Protein AF-A0A0U0QJJ8-F1 (afdb_monomer_lite)

Secondary structure (DSSP, 8-state):
-TTHHHHHHHHHHHTT-------TT--TTTEEEEEE-TTSSEEEPB-SSTT-SEEE-TTT--EEEHHHHHHHHHHT--TTS-------S-----------------------------PPPPP-----------------

Radius of gyration: 28.42 Å; chains: 1; bounding box: 70×68×65 Å

pLDDT: mean 72.76, std 24.65, range [33.19, 98.31]

Organism: Mycobacterium tuberculosis (NCBI:txid1773)

Sequence (140 aa):
MGLVAPQLAYKTAKCSGVLTVADRWFASSQIHHGCTSPDGTPCRLQGKGRIDKHLLCPVTGEVVDRDRNAALNLRDWPDNASRGPVGTTAPSAPGPTTTVGTGHGADTGSSGAGGASVRPRPRRAGRGEAKTQTPQGDAA

Foldseek 3Di:
DPVPVVVCVVVCVVVVHDDDAAAPPPPQLQFAPPDDDPVRHTFGWADPDPPDQWTAGPVPRDIDGSVVSSVNCVVVRDPPDDNPPPPPPDPPDPDPDDDDDDDDDDDDDDDDDDDDPDDDDDDDDDDDDDDDDDDDDDDD

Structure (mmCIF, N/CA/C/O backbone):
data_AF-A0A0U0QJJ8-F1
#
_entry.id   AF-A0A0U0QJJ8-F1
#
loop_
_atom_site.group_PDB
_atom_site.id
_atom_site.type_symbol
_atom_site.label_atom_id
_atom_site.label_alt_id
_atom_site.label_comp_id
_atom_site.label_asym_id
_atom_site.label_entity_id
_atom_site.label_seq_id
_atom_site.pdbx_PDB_ins_code
_atom_site.Cartn_x
_atom_site.Cartn_y
_atom_site.Cartn_z
_atom_site.occupancy
_atom_site.B_iso_or_equiv
_atom_site.auth_seq_id
_atom_site.auth_comp_id
_atom_site.auth_asym_id
_atom_site.auth_atom_id
_atom_site.pdbx_PDB_model_num
ATOM 1 N N . MET A 1 1 ? 13.998 8.408 -5.790 1.00 60.19 1 MET A N 1
ATOM 2 C CA . MET A 1 1 ? 13.103 7.279 -6.143 1.00 60.19 1 MET A CA 1
ATOM 3 C C . MET A 1 1 ? 13.208 6.804 -7.604 1.00 60.19 1 MET A C 1
ATOM 5 O O . MET A 1 1 ? 12.446 5.930 -7.987 1.00 60.19 1 MET A O 1
ATOM 9 N N . GLY A 1 2 ? 14.146 7.290 -8.432 1.00 71.94 2 GLY A N 1
ATOM 10 C CA . GLY A 1 2 ? 14.124 6.997 -9.880 1.00 71.94 2 GLY A CA 1
ATOM 11 C C . GLY A 1 2 ? 14.609 5.609 -10.322 1.00 71.94 2 GLY A C 1
ATOM 12 O O . GLY A 1 2 ? 14.353 5.225 -11.455 1.00 71.94 2 GLY A O 1
ATOM 13 N N . LEU A 1 3 ? 15.302 4.852 -9.465 1.00 87.25 3 LEU A N 1
ATOM 14 C CA . LEU A 1 3 ? 15.989 3.620 -9.886 1.00 87.25 3 LEU A CA 1
ATOM 15 C C . LEU A 1 3 ? 15.227 2.327 -9.566 1.00 87.25 3 LEU A C 1
ATOM 17 O O . LEU A 1 3 ? 15.490 1.301 -10.184 1.00 87.25 3 LEU A O 1
ATOM 21 N N . VAL A 1 4 ? 14.264 2.361 -8.639 1.00 90.62 4 VAL A N 1
ATOM 22 C CA . VAL A 1 4 ? 13.551 1.149 -8.197 1.00 90.62 4 VAL A CA 1
ATOM 23 C C . VAL A 1 4 ? 12.657 0.600 -9.308 1.00 90.62 4 VAL A C 1
ATOM 25 O O . VAL A 1 4 ? 12.730 -0.586 -9.612 1.00 90.62 4 VAL A O 1
ATOM 28 N N . ALA A 1 5 ? 11.864 1.451 -9.964 1.00 89.44 5 ALA A N 1
ATOM 29 C CA . ALA A 1 5 ? 10.949 1.009 -11.016 1.00 89.44 5 ALA A CA 1
ATOM 30 C C . ALA A 1 5 ? 11.673 0.441 -12.258 1.00 89.44 5 ALA A C 1
ATOM 32 O O . ALA A 1 5 ? 11.332 -0.673 -12.657 1.00 89.44 5 ALA A O 1
ATOM 33 N N . PRO A 1 6 ? 12.714 1.092 -12.826 1.00 92.56 6 PRO A N 1
ATOM 34 C CA . PRO A 1 6 ? 13.491 0.499 -13.919 1.00 92.56 6 PRO A CA 1
ATOM 35 C C . PRO A 1 6 ? 14.160 -0.822 -13.525 1.00 92.56 6 PRO A C 1
ATOM 37 O O . PRO A 1 6 ? 14.180 -1.774 -14.305 1.00 92.56 6 PRO A O 1
ATOM 40 N N . GLN A 1 7 ? 14.675 -0.909 -12.294 1.00 95.31 7 GLN A N 1
ATOM 41 C CA . GLN A 1 7 ? 15.325 -2.121 -11.810 1.00 95.31 7 GLN A CA 1
ATOM 42 C C . GLN A 1 7 ? 14.338 -3.279 -11.630 1.00 95.31 7 GLN A C 1
ATOM 44 O O . GLN A 1 7 ? 14.688 -4.420 -11.947 1.00 95.31 7 GLN A O 1
ATOM 49 N N . LEU A 1 8 ? 13.130 -2.996 -11.132 1.00 93.81 8 LEU A N 1
ATOM 50 C CA . LEU A 1 8 ? 12.046 -3.969 -11.038 1.00 93.81 8 LEU A CA 1
ATOM 51 C C . LEU A 1 8 ? 11.596 -4.411 -12.428 1.00 93.81 8 LEU A C 1
ATOM 53 O O . LEU A 1 8 ? 11.537 -5.607 -12.663 1.00 93.81 8 LEU A O 1
ATOM 57 N N . ALA A 1 9 ? 11.385 -3.490 -13.374 1.00 93.25 9 ALA A N 1
ATOM 58 C CA . ALA A 1 9 ? 10.997 -3.839 -14.742 1.00 93.25 9 ALA A CA 1
ATOM 59 C C . ALA A 1 9 ? 12.000 -4.808 -15.390 1.00 93.25 9 ALA A C 1
ATOM 61 O O . ALA A 1 9 ? 11.610 -5.859 -15.897 1.00 93.25 9 ALA A O 1
ATOM 62 N N . TYR A 1 10 ? 13.299 -4.506 -15.288 1.00 94.62 10 TYR A N 1
ATOM 63 C CA . TYR A 1 10 ? 14.356 -5.381 -15.798 1.00 94.62 10 TYR A CA 1
ATOM 64 C C . TYR A 1 10 ? 14.343 -6.769 -15.140 1.00 94.62 10 TYR A C 1
ATOM 66 O O . TYR A 1 10 ? 14.378 -7.790 -15.828 1.00 94.62 10 TYR A O 1
ATOM 74 N N . LYS A 1 11 ? 14.297 -6.826 -13.803 1.00 96.19 11 LYS A N 1
ATOM 75 C CA . LYS A 1 11 ? 14.360 -8.102 -13.074 1.00 96.19 11 LYS A CA 1
ATOM 76 C C . LYS A 1 11 ? 13.099 -8.941 -13.276 1.00 96.19 11 LYS A C 1
ATOM 78 O O . LYS A 1 11 ? 13.209 -10.149 -13.449 1.00 96.19 11 LYS A O 1
ATOM 83 N N . THR A 1 12 ? 11.930 -8.312 -13.296 1.00 95.88 12 THR A N 1
ATOM 84 C CA . THR A 1 12 ? 10.649 -8.988 -13.509 1.00 95.88 12 THR A CA 1
ATOM 85 C C . THR A 1 12 ? 10.570 -9.585 -14.912 1.00 95.88 12 THR A C 1
ATOM 87 O O . THR A 1 12 ? 10.214 -10.754 -15.040 1.00 95.88 12 THR A O 1
ATOM 90 N N . ALA A 1 13 ? 11.008 -8.849 -15.943 1.00 94.31 13 ALA A N 1
ATOM 91 C CA . ALA A 1 13 ? 11.086 -9.368 -17.310 1.00 94.31 13 ALA A CA 1
ATOM 92 C C . ALA A 1 13 ? 12.031 -10.577 -17.415 1.00 94.31 13 ALA A C 1
ATOM 94 O O . ALA A 1 13 ? 11.688 -11.579 -18.037 1.00 94.31 13 ALA A O 1
ATOM 95 N N . LYS A 1 14 ? 13.191 -10.528 -16.743 1.00 96.75 14 LYS A N 1
ATOM 96 C CA . LYS A 1 14 ? 14.138 -11.655 -16.700 1.00 96.75 14 LYS A CA 1
ATOM 97 C C . LYS A 1 14 ? 13.533 -12.920 -16.072 1.00 96.75 14 LYS A C 1
ATOM 99 O O . LYS A 1 14 ? 13.917 -14.022 -16.450 1.00 96.75 14 LYS A O 1
ATOM 104 N N . CYS A 1 15 ? 12.599 -12.769 -15.136 1.00 95.31 15 CYS A N 1
ATOM 105 C CA . CYS A 1 15 ? 11.923 -13.878 -14.460 1.00 95.31 15 CYS A CA 1
ATOM 106 C C . CYS A 1 15 ? 10.577 -14.265 -15.100 1.00 95.31 15 CYS A C 1
ATOM 108 O O . CYS A 1 15 ? 9.830 -15.023 -14.491 1.00 95.31 15 CYS A O 1
ATOM 110 N N . SER A 1 16 ? 10.247 -13.757 -16.296 1.00 94.00 16 SER A N 1
ATOM 111 C CA . SER A 1 16 ? 8.942 -13.966 -16.956 1.00 94.00 16 SER A CA 1
ATOM 112 C C . SER A 1 16 ? 7.728 -13.544 -16.108 1.00 94.00 16 SER A C 1
ATOM 114 O O . SER A 1 16 ? 6.640 -14.095 -16.252 1.00 94.00 16 SER A O 1
ATOM 116 N N . GLY A 1 17 ? 7.905 -12.578 -15.201 1.00 92.06 17 GLY A N 1
ATOM 117 C CA . GLY A 1 17 ? 6.821 -12.029 -14.389 1.00 92.06 17 GLY A CA 1
ATOM 118 C C . GLY A 1 17 ? 6.132 -10.834 -15.052 1.00 92.06 17 GLY A C 1
ATOM 119 O O . GLY A 1 17 ? 6.645 -10.244 -16.004 1.00 92.06 17 GLY A O 1
ATOM 120 N N . VAL A 1 18 ? 4.996 -10.423 -14.488 1.00 90.94 18 VAL A N 1
ATOM 121 C CA . VAL A 1 18 ? 4.284 -9.196 -14.874 1.00 90.94 18 VAL A CA 1
ATOM 122 C C . VAL A 1 18 ? 4.475 -8.147 -13.782 1.00 90.94 18 VAL A C 1
ATOM 124 O O . VAL A 1 18 ? 4.189 -8.397 -12.613 1.00 90.94 18 VAL A O 1
ATOM 127 N N . LEU A 1 19 ? 4.977 -6.965 -14.152 1.00 91.12 19 LEU A N 1
ATOM 128 C CA . LEU A 1 19 ? 5.086 -5.833 -13.232 1.00 91.12 19 LEU A CA 1
ATOM 129 C C . LEU A 1 19 ? 3.822 -4.975 -13.324 1.00 91.12 19 LEU A C 1
ATOM 131 O O . LEU A 1 19 ? 3.594 -4.306 -14.332 1.00 91.12 19 LEU A O 1
ATOM 135 N N . THR A 1 20 ? 3.043 -4.950 -12.245 1.00 90.50 20 THR A N 1
ATOM 136 C CA . THR A 1 20 ? 1.876 -4.075 -12.111 1.00 90.50 20 THR A CA 1
ATOM 137 C C . THR A 1 20 ? 2.185 -2.883 -11.214 1.00 90.50 20 THR A C 1
ATOM 139 O O . THR A 1 20 ? 2.759 -3.028 -10.139 1.00 90.50 20 THR A O 1
ATOM 142 N N . VAL A 1 21 ? 1.811 -1.691 -11.681 1.00 90.31 21 VAL A N 1
ATOM 143 C CA . VAL A 1 21 ? 1.900 -0.436 -10.928 1.00 90.31 21 VAL A CA 1
ATOM 144 C C . VAL A 1 21 ? 0.480 -0.039 -10.544 1.00 90.31 21 VAL A C 1
ATOM 146 O O . VAL A 1 21 ? -0.366 0.119 -11.426 1.00 90.31 21 VAL A O 1
ATOM 149 N N . ALA A 1 22 ? 0.228 0.068 -9.241 1.00 91.12 22 ALA A N 1
ATOM 150 C CA . ALA A 1 22 ? -1.041 0.539 -8.696 1.00 91.12 22 ALA A CA 1
ATOM 151 C 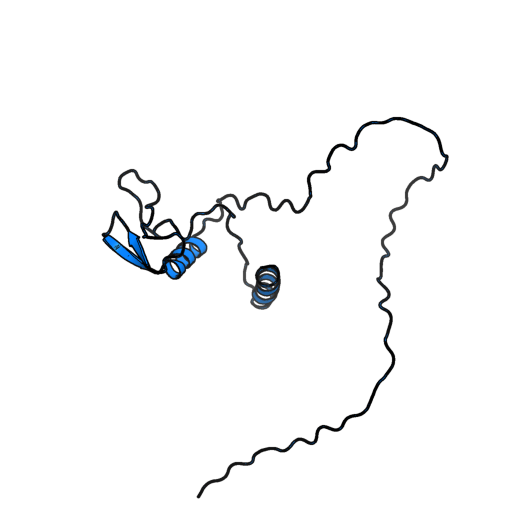C . ALA A 1 22 ? -1.194 2.061 -8.860 1.00 91.12 22 ALA A C 1
ATOM 153 O O . ALA A 1 22 ? -0.215 2.769 -9.116 1.00 91.12 22 ALA A O 1
ATOM 154 N N . ASP A 1 23 ? -2.417 2.564 -8.681 1.00 89.06 23 ASP A N 1
ATOM 155 C CA . ASP A 1 23 ? -2.684 4.002 -8.726 1.00 89.06 23 ASP A CA 1
ATOM 156 C C . ASP A 1 23 ? -1.882 4.770 -7.667 1.00 89.06 23 ASP A C 1
ATOM 158 O O . ASP A 1 23 ? -1.713 4.321 -6.531 1.00 89.06 23 ASP A O 1
ATOM 162 N N . ARG A 1 24 ? -1.436 5.979 -8.021 1.00 88.00 24 ARG A N 1
ATOM 163 C CA . ARG A 1 24 ? -0.681 6.850 -7.109 1.00 88.00 24 ARG A CA 1
ATOM 164 C C . ARG A 1 24 ? -1.483 7.242 -5.863 1.00 88.00 24 ARG A C 1
ATOM 166 O O . ARG A 1 24 ? -0.883 7.491 -4.817 1.00 88.00 24 ARG A O 1
ATOM 173 N N . TRP A 1 25 ? -2.801 7.350 -5.981 1.00 89.44 25 TRP A N 1
ATOM 174 C CA . TRP A 1 25 ? -3.704 7.778 -4.916 1.00 89.44 25 TRP A CA 1
ATOM 175 C C . TRP A 1 25 ? -4.340 6.608 -4.170 1.00 89.44 25 TRP A C 1
ATOM 177 O O . TRP A 1 25 ? -5.150 6.830 -3.267 1.00 89.44 25 TRP A O 1
ATOM 187 N N . PHE A 1 26 ? -3.955 5.370 -4.486 1.00 91.94 26 PHE A N 1
ATOM 188 C CA . PHE A 1 26 ? -4.419 4.220 -3.734 1.00 91.94 26 PHE A CA 1
ATOM 189 C C . PHE A 1 26 ? -3.880 4.244 -2.299 1.00 91.94 26 PHE A C 1
ATOM 191 O O . PHE A 1 26 ? -2.676 4.178 -2.050 1.00 91.94 26 PHE A O 1
ATOM 198 N N . ALA A 1 27 ? -4.793 4.304 -1.330 1.00 94.50 27 ALA A N 1
ATOM 199 C CA . ALA A 1 27 ? -4.484 4.428 0.090 1.00 94.50 27 ALA A CA 1
ATOM 200 C C . ALA A 1 27 ? -4.071 3.089 0.748 1.00 94.50 27 ALA A C 1
ATOM 202 O O . ALA A 1 27 ? -4.539 2.764 1.839 1.00 94.50 27 ALA A O 1
ATOM 203 N N . SER A 1 28 ? -3.183 2.316 0.112 1.00 95.69 28 SER A N 1
ATOM 204 C CA . SER A 1 28 ? -2.816 0.945 0.517 1.00 95.69 28 SER A CA 1
ATOM 205 C C . SER A 1 28 ? -2.300 0.824 1.954 1.00 95.69 28 SER A C 1
ATOM 207 O O . SER A 1 28 ? -2.526 -0.187 2.610 1.00 95.69 28 SER A O 1
ATOM 209 N N . SER A 1 29 ? -1.623 1.848 2.471 1.00 95.75 29 SER A N 1
ATOM 210 C CA . SER A 1 29 ? -1.095 1.866 3.840 1.00 95.75 29 SER A CA 1
ATOM 211 C C . SER A 1 29 ? -2.099 2.336 4.892 1.00 95.75 29 SER A C 1
ATOM 213 O O . SER A 1 29 ? -1.824 2.210 6.082 1.00 95.75 29 SER A O 1
ATOM 215 N N . GLN A 1 30 ? -3.239 2.892 4.475 1.00 95.44 30 GLN A N 1
ATOM 216 C CA . GLN A 1 30 ? -4.247 3.472 5.367 1.00 95.44 30 GLN A CA 1
ATOM 217 C C . GLN A 1 30 ? -5.526 2.643 5.443 1.00 95.44 30 GLN A C 1
ATOM 219 O O . GLN A 1 30 ? -6.304 2.842 6.370 1.00 95.44 30 GLN A O 1
ATOM 224 N N . ILE A 1 31 ? -5.768 1.752 4.485 1.00 96.06 31 ILE A N 1
ATOM 225 C CA . ILE A 1 31 ? -6.911 0.838 4.516 1.00 9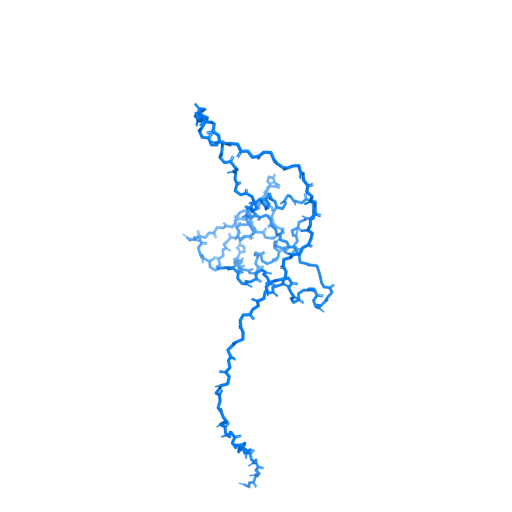6.06 31 ILE A CA 1
ATOM 226 C C . ILE A 1 31 ? -6.490 -0.495 5.128 1.00 96.06 31 ILE A C 1
ATOM 228 O O . ILE A 1 31 ? -5.409 -1.001 4.827 1.00 96.06 31 ILE A O 1
ATOM 232 N N . HIS A 1 32 ? -7.323 -1.062 5.991 1.00 97.50 32 HIS A N 1
ATOM 233 C CA . HIS A 1 32 ? -7.079 -2.383 6.549 1.00 97.50 32 HIS A CA 1
ATOM 234 C C . HIS A 1 32 ? -7.407 -3.450 5.496 1.00 97.50 32 HIS A C 1
ATOM 236 O O . HIS A 1 32 ? -8.512 -3.476 4.952 1.00 97.50 32 HIS A O 1
ATOM 242 N N . HIS A 1 33 ? -6.432 -4.299 5.176 1.00 97.69 33 HIS A N 1
ATOM 243 C CA . HIS A 1 33 ? -6.591 -5.367 4.193 1.00 97.69 33 HIS A CA 1
ATOM 244 C C . HIS A 1 33 ? -7.697 -6.340 4.613 1.00 97.69 33 HIS A C 1
ATOM 246 O O . HIS A 1 33 ? -7.767 -6.753 5.767 1.00 97.69 33 HIS A O 1
ATOM 252 N N . GLY A 1 34 ? -8.589 -6.675 3.678 1.00 95.81 34 GLY A N 1
ATOM 253 C CA . GLY A 1 34 ? -9.688 -7.614 3.924 1.00 95.81 34 GLY A CA 1
ATOM 254 C C . GLY A 1 34 ? -10.748 -7.129 4.920 1.00 95.81 34 GLY A C 1
ATOM 255 O O . GLY A 1 34 ? -11.592 -7.921 5.331 1.00 95.81 34 GLY A O 1
ATOM 256 N N . CYS A 1 35 ? -10.728 -5.852 5.312 1.00 97.06 35 CYS A N 1
ATOM 257 C CA . CYS A 1 35 ? -11.630 -5.317 6.321 1.00 97.06 35 CYS A CA 1
ATOM 258 C C . CYS A 1 35 ? -12.432 -4.126 5.797 1.00 97.06 35 CYS A C 1
ATOM 260 O O . CYS A 1 35 ? -11.902 -3.166 5.228 1.00 97.06 35 CYS A O 1
ATOM 262 N N . THR A 1 36 ? -13.732 -4.173 6.058 1.00 96.44 36 THR A N 1
ATOM 263 C CA . THR A 1 36 ? -14.681 -3.115 5.733 1.00 96.44 36 THR A CA 1
ATOM 264 C C . THR A 1 36 ? -15.351 -2.611 6.998 1.00 96.44 36 THR A C 1
ATOM 266 O O . THR A 1 36 ? -15.584 -3.356 7.950 1.00 96.44 36 THR A O 1
ATOM 269 N N . SER A 1 37 ? -15.672 -1.327 6.994 1.00 93.94 37 SER A N 1
ATOM 270 C CA . SER A 1 37 ? -16.577 -0.726 7.962 1.00 93.94 37 SER A CA 1
ATOM 271 C C . SER A 1 37 ? -17.984 -1.343 7.837 1.00 93.94 37 SER A C 1
ATOM 273 O O . SER A 1 37 ? -18.308 -1.933 6.801 1.00 93.94 37 SER A O 1
ATOM 275 N N . PRO A 1 38 ? -18.852 -1.207 8.859 1.00 92.94 38 PRO A N 1
ATOM 276 C CA . PRO A 1 38 ? -20.220 -1.742 8.822 1.00 92.94 38 PRO A CA 1
ATOM 277 C C . PRO A 1 38 ? -21.088 -1.206 7.672 1.00 92.94 38 PRO A C 1
ATOM 279 O O . PRO A 1 38 ? -22.064 -1.839 7.288 1.00 92.94 38 PRO A O 1
ATOM 282 N N . ASP A 1 39 ? -20.727 -0.050 7.116 1.00 93.75 39 ASP A N 1
ATOM 283 C CA . ASP A 1 39 ? -21.363 0.582 5.955 1.00 93.75 39 ASP A CA 1
ATOM 284 C C . ASP A 1 39 ? -20.853 0.040 4.601 1.00 93.75 39 ASP A C 1
ATOM 286 O O . ASP A 1 39 ? -21.247 0.530 3.545 1.00 93.75 39 ASP A O 1
ATOM 290 N N . GLY A 1 40 ? -19.965 -0.960 4.617 1.00 93.38 40 GLY A N 1
ATOM 291 C CA . GLY A 1 40 ? -19.359 -1.552 3.425 1.00 93.38 40 GLY A CA 1
ATOM 292 C C . GLY A 1 40 ? -18.197 -0.746 2.835 1.00 93.38 40 GLY A C 1
ATOM 293 O O . GLY A 1 40 ? -17.635 -1.147 1.816 1.00 93.38 40 GLY A O 1
ATOM 294 N N . THR A 1 41 ? -17.798 0.370 3.452 1.00 94.50 41 THR A N 1
ATOM 295 C CA . THR A 1 41 ? -16.650 1.161 2.990 1.00 94.50 41 THR A CA 1
ATOM 296 C C . THR A 1 41 ? -15.318 0.559 3.463 1.00 94.50 41 THR A C 1
ATOM 298 O O . THR A 1 41 ? -15.287 -0.177 4.453 1.00 94.50 41 THR A O 1
ATOM 301 N N . PRO A 1 42 ? -14.183 0.848 2.794 1.00 94.38 42 PRO A N 1
ATOM 302 C CA . PRO A 1 42 ? -12.875 0.388 3.256 1.00 94.38 42 PRO A CA 1
ATOM 303 C C . PRO A 1 42 ? -12.579 0.857 4.686 1.00 94.38 42 PRO A C 1
ATOM 305 O O . PRO A 1 42 ? -12.642 2.054 4.982 1.00 94.38 42 PRO A O 1
ATOM 308 N N . CYS A 1 43 ? -12.209 -0.075 5.566 1.00 96.56 43 CYS A N 1
ATOM 309 C CA . CYS A 1 43 ? -11.878 0.260 6.946 1.00 96.56 43 CYS A CA 1
ATOM 310 C C . CYS A 1 43 ? -10.576 1.071 6.994 1.00 96.56 43 CYS A C 1
ATOM 312 O O . CYS A 1 43 ? -9.535 0.614 6.519 1.00 96.56 43 CYS A O 1
ATOM 314 N N . ARG A 1 44 ? -10.613 2.273 7.581 1.00 96.50 44 ARG A N 1
ATOM 315 C CA . ARG A 1 44 ? -9.424 3.122 7.737 1.00 96.50 44 ARG A CA 1
ATOM 316 C C . ARG A 1 44 ? -8.698 2.825 9.044 1.00 96.50 44 ARG A C 1
ATOM 318 O O . ARG A 1 44 ? -9.281 2.903 10.122 1.00 96.50 44 ARG A O 1
ATOM 325 N N . LEU A 1 45 ? -7.407 2.543 8.927 1.00 97.00 45 LEU A N 1
ATOM 326 C CA . LEU A 1 45 ? -6.487 2.335 10.035 1.00 97.00 45 LEU A CA 1
ATOM 327 C C . LEU A 1 45 ? -6.212 3.645 10.786 1.00 97.00 45 LEU A C 1
ATOM 329 O O . LEU A 1 45 ? -6.123 4.721 10.190 1.00 97.00 45 LEU A O 1
ATOM 333 N N . GLN A 1 46 ? -6.041 3.535 12.101 1.00 96.94 46 GLN A N 1
ATOM 334 C CA . GLN A 1 46 ? -5.777 4.644 13.010 1.00 96.94 46 GLN A CA 1
ATOM 335 C C . GLN A 1 46 ? -4.357 4.552 13.579 1.00 96.94 46 GLN A C 1
ATOM 337 O O . GLN A 1 46 ? -3.891 3.487 13.975 1.00 96.94 46 GLN A O 1
ATOM 342 N N . GLY A 1 47 ? -3.667 5.686 13.639 1.00 94.19 47 GLY A N 1
ATOM 343 C CA . GLY A 1 47 ? -2.331 5.817 14.216 1.00 94.19 47 GLY A CA 1
ATOM 344 C C . GLY A 1 47 ? -2.169 7.180 14.880 1.00 94.19 47 GLY A C 1
ATOM 345 O O . GLY A 1 47 ? -3.011 8.064 14.719 1.00 94.19 47 GLY A O 1
ATOM 346 N N . LYS A 1 48 ? -1.079 7.358 15.622 1.00 91.62 48 LYS A N 1
ATOM 347 C CA . LYS A 1 48 ? -0.695 8.642 16.222 1.00 91.62 48 LYS A CA 1
ATOM 348 C C . LYS A 1 48 ? -0.096 9.581 15.173 1.00 91.62 48 LYS A C 1
ATOM 350 O O . LYS A 1 48 ? -0.265 10.793 15.262 1.00 91.62 48 LYS A O 1
ATOM 355 N N . GLY A 1 49 ? 0.587 9.025 14.174 1.00 89.56 49 GLY A N 1
ATOM 356 C CA . GLY A 1 49 ? 1.249 9.756 13.104 1.00 89.56 49 GLY A CA 1
ATOM 357 C C . GLY A 1 49 ? 1.154 9.062 11.746 1.00 89.56 49 GLY A C 1
ATOM 358 O O . GLY A 1 49 ? 0.892 7.868 11.626 1.00 89.56 49 GLY A O 1
ATOM 359 N N . ARG A 1 50 ? 1.419 9.827 10.678 1.00 82.62 50 ARG A N 1
ATOM 360 C CA . ARG A 1 50 ? 1.408 9.315 9.293 1.00 82.62 50 ARG A CA 1
ATOM 361 C C . ARG A 1 50 ? 2.459 8.234 9.030 1.00 82.62 50 ARG A C 1
ATOM 363 O O . ARG A 1 50 ? 2.311 7.464 8.084 1.00 82.62 50 ARG A O 1
ATOM 370 N N . ILE A 1 51 ? 3.535 8.215 9.815 1.00 91.00 51 ILE A N 1
ATOM 371 C CA . ILE A 1 51 ? 4.680 7.323 9.602 1.00 91.00 51 ILE A CA 1
ATOM 372 C C . ILE A 1 51 ? 4.711 6.123 10.553 1.00 91.00 51 ILE A C 1
ATOM 374 O O . ILE A 1 51 ? 5.680 5.370 10.521 1.00 91.00 51 ILE A O 1
ATOM 378 N N . ASP A 1 52 ? 3.667 5.924 11.357 1.00 94.94 52 ASP A N 1
ATOM 379 C CA . ASP A 1 52 ? 3.628 4.848 12.344 1.00 94.94 52 ASP A CA 1
ATOM 380 C C . ASP A 1 52 ? 3.717 3.471 11.677 1.00 94.94 52 ASP A C 1
ATOM 382 O O . ASP A 1 52 ? 3.054 3.195 10.675 1.00 94.94 52 ASP A O 1
ATOM 386 N N . LYS A 1 53 ? 4.552 2.597 12.253 1.00 97.00 53 LYS A N 1
ATOM 387 C CA . LYS A 1 53 ? 4.735 1.217 11.782 1.00 97.00 53 LYS A CA 1
ATOM 388 C C . LYS A 1 53 ? 3.552 0.325 12.139 1.00 97.00 53 LYS A C 1
ATOM 390 O O . LYS A 1 53 ? 3.257 -0.600 11.397 1.00 97.00 53 LYS A O 1
ATOM 395 N N . HIS A 1 54 ? 2.899 0.591 13.265 1.00 98.00 54 HIS A N 1
ATOM 396 C CA . HIS A 1 54 ? 1.789 -0.209 13.761 1.00 98.00 54 HIS A CA 1
ATOM 397 C C . HIS A 1 54 ? 0.540 0.660 13.849 1.00 98.00 54 HIS A C 1
ATOM 399 O O . HIS A 1 54 ? 0.579 1.723 14.469 1.00 98.00 54 HIS A O 1
ATOM 405 N N . LEU A 1 55 ? -0.543 0.212 13.219 1.00 97.75 55 LEU A N 1
ATOM 406 C CA . LEU A 1 55 ? -1.805 0.939 13.143 1.00 97.75 55 LEU A CA 1
ATOM 407 C C . LEU A 1 55 ? -2.940 0.081 13.705 1.00 97.75 55 LEU A C 1
ATOM 409 O O . LEU A 1 55 ? -2.943 -1.132 13.524 1.00 97.75 55 LEU A O 1
ATOM 413 N N . LEU A 1 56 ? -3.900 0.712 14.372 1.00 97.94 56 LEU A N 1
ATOM 414 C CA . LEU A 1 56 ? -5.076 0.061 14.938 1.00 97.94 56 LEU A CA 1
ATOM 415 C C . LEU A 1 56 ? -6.205 0.016 13.903 1.00 97.94 56 LEU A C 1
ATOM 417 O O . LEU A 1 56 ? -6.561 1.041 13.317 1.00 97.94 56 LEU A O 1
ATOM 421 N N . CYS A 1 57 ? -6.814 -1.147 13.714 1.00 97.69 57 CYS A N 1
ATOM 422 C CA . CYS A 1 57 ? -8.092 -1.257 13.031 1.00 97.69 57 CYS A CA 1
ATOM 423 C C . CYS A 1 57 ? -9.232 -0.914 14.009 1.00 97.69 57 CYS A C 1
ATOM 425 O O . CYS A 1 57 ? -9.402 -1.619 15.003 1.00 97.69 57 CYS A O 1
ATOM 427 N N . PRO A 1 58 ? -10.060 0.113 13.743 1.00 96.75 58 PRO A N 1
ATOM 428 C CA . PRO A 1 58 ? -11.175 0.463 14.627 1.00 96.75 58 PRO A CA 1
ATOM 429 C C . PRO A 1 58 ? -12.339 -0.541 14.581 1.00 96.75 58 PRO A C 1
ATOM 431 O O . PRO A 1 58 ? -13.193 -0.509 15.458 1.00 96.75 58 PRO A O 1
ATOM 434 N N . VAL A 1 59 ? -12.392 -1.411 13.565 1.00 96.25 59 VAL A N 1
ATOM 435 C CA . VAL A 1 59 ? -13.460 -2.412 13.397 1.00 96.25 59 VAL A CA 1
ATOM 436 C C . VAL A 1 59 ? -13.115 -3.713 14.121 1.00 96.25 59 VAL A C 1
ATOM 438 O O . VAL A 1 59 ? -13.947 -4.240 14.850 1.00 96.25 59 VAL A O 1
ATOM 441 N N . THR A 1 60 ? -11.896 -4.230 13.941 1.00 96.50 60 THR A N 1
ATOM 442 C CA . THR A 1 60 ? -11.471 -5.504 14.549 1.00 96.50 60 THR A CA 1
ATOM 443 C C . THR A 1 60 ? -10.737 -5.326 15.877 1.00 96.50 60 THR A C 1
ATOM 445 O O . THR A 1 60 ? -10.623 -6.281 16.640 1.00 96.50 60 THR A O 1
ATOM 448 N N . GLY A 1 61 ? -10.209 -4.130 16.157 1.00 96.69 61 GLY A N 1
ATOM 449 C CA . GLY A 1 61 ? -9.317 -3.872 17.291 1.00 96.69 61 GLY A CA 1
ATOM 450 C C . GLY A 1 61 ? -7.886 -4.389 17.091 1.00 96.69 61 GLY A C 1
ATOM 451 O O . GLY A 1 61 ? -7.057 -4.256 17.989 1.00 96.69 61 GLY A O 1
ATOM 452 N N . GLU A 1 62 ? -7.574 -4.972 15.931 1.00 97.12 62 GLU A N 1
ATOM 453 C CA . GLU A 1 62 ? -6.248 -5.516 15.637 1.00 97.12 62 GLU A CA 1
ATOM 454 C C . GLU A 1 62 ? -5.210 -4.406 15.431 1.00 97.12 62 GLU A C 1
ATOM 456 O O . GLU A 1 62 ? -5.494 -3.369 14.827 1.00 97.12 62 GLU A O 1
ATOM 461 N N . VAL A 1 63 ? -3.981 -4.647 15.894 1.00 97.88 63 VAL A N 1
ATOM 462 C CA . VAL A 1 63 ? -2.822 -3.805 15.589 1.00 97.88 63 VAL A CA 1
ATOM 463 C C . VAL A 1 63 ? -2.021 -4.448 14.460 1.00 97.88 63 VAL A C 1
ATOM 465 O O . VAL A 1 63 ? -1.418 -5.503 14.646 1.00 97.88 63 VAL A O 1
ATOM 468 N N . VAL A 1 64 ? -1.973 -3.791 13.302 1.00 97.25 64 VAL A N 1
ATOM 469 C CA . VAL A 1 64 ? -1.324 -4.310 12.091 1.00 97.25 64 VAL A CA 1
ATOM 470 C C . VAL A 1 64 ? -0.022 -3.587 11.775 1.00 97.25 64 VAL A C 1
ATOM 472 O O . VAL A 1 64 ? 0.100 -2.378 11.973 1.00 97.25 64 VAL A O 1
ATOM 475 N N . ASP A 1 65 ? 0.950 -4.319 11.229 1.00 98.06 65 ASP A N 1
ATOM 476 C CA . ASP A 1 65 ? 2.131 -3.716 10.609 1.00 98.06 65 ASP A CA 1
ATOM 477 C C . ASP A 1 65 ? 1.740 -3.041 9.285 1.00 98.06 65 ASP A C 1
ATOM 479 O O . ASP A 1 65 ? 1.201 -3.683 8.378 1.00 98.06 65 ASP A O 1
ATOM 483 N N . ARG A 1 66 ? 2.012 -1.739 9.176 1.00 97.94 66 ARG A N 1
ATOM 484 C CA . ARG A 1 66 ? 1.596 -0.890 8.057 1.00 97.94 66 ARG A CA 1
ATOM 485 C C . ARG A 1 66 ? 2.145 -1.382 6.725 1.00 97.94 66 ARG A C 1
ATOM 487 O O . ARG A 1 66 ? 1.417 -1.375 5.734 1.00 97.94 66 ARG A O 1
ATOM 494 N N . ASP A 1 67 ? 3.412 -1.780 6.687 1.00 97.62 67 ASP A N 1
ATOM 495 C CA . ASP A 1 67 ? 4.080 -2.132 5.437 1.00 97.62 67 ASP A CA 1
ATOM 496 C C . ASP A 1 67 ? 3.648 -3.538 4.984 1.00 97.62 67 ASP A C 1
ATOM 498 O O . ASP A 1 67 ? 3.394 -3.748 3.796 1.00 97.62 67 ASP A O 1
ATOM 502 N N . ARG A 1 68 ? 3.437 -4.472 5.925 1.00 98.31 68 ARG A N 1
ATOM 503 C CA . ARG A 1 68 ? 2.818 -5.780 5.647 1.00 98.31 68 ARG A CA 1
ATOM 504 C C . ARG A 1 68 ? 1.389 -5.631 5.125 1.00 98.31 68 ARG A C 1
ATOM 506 O O . ARG A 1 68 ? 1.045 -6.248 4.120 1.00 98.31 68 ARG A O 1
ATOM 513 N N . ASN A 1 69 ? 0.574 -4.803 5.775 1.00 97.75 69 ASN A N 1
ATOM 514 C CA . ASN A 1 69 ? -0.789 -4.505 5.340 1.00 97.75 69 ASN A CA 1
ATOM 515 C C . ASN A 1 69 ? -0.806 -3.871 3.937 1.00 97.75 69 ASN A C 1
ATOM 517 O O . ASN A 1 69 ? -1.535 -4.323 3.056 1.00 97.75 69 ASN A O 1
ATOM 521 N N . ALA A 1 70 ? 0.056 -2.878 3.695 1.00 97.50 70 ALA A N 1
ATOM 522 C CA . ALA A 1 70 ? 0.176 -2.237 2.389 1.00 97.50 70 ALA A CA 1
ATOM 523 C C . ALA A 1 70 ? 0.584 -3.227 1.292 1.00 97.50 70 ALA A C 1
ATOM 525 O O . ALA A 1 70 ? 0.050 -3.160 0.187 1.00 97.50 70 ALA A O 1
ATOM 526 N N . ALA A 1 71 ? 1.487 -4.166 1.590 1.00 97.75 71 ALA A N 1
ATOM 527 C CA . ALA A 1 71 ? 1.882 -5.207 0.649 1.00 97.75 71 ALA A CA 1
ATOM 528 C C . ALA A 1 71 ? 0.707 -6.123 0.269 1.00 97.75 71 ALA A C 1
ATOM 530 O O . ALA A 1 71 ? 0.556 -6.444 -0.908 1.00 97.75 71 ALA A O 1
ATOM 531 N N . LEU A 1 72 ? -0.148 -6.500 1.227 1.00 97.62 72 LEU A N 1
ATOM 532 C CA . LEU A 1 72 ? -1.354 -7.290 0.953 1.00 97.62 72 LEU A CA 1
ATOM 533 C C . LEU A 1 72 ? -2.358 -6.509 0.093 1.00 97.62 72 LEU A C 1
ATOM 535 O O . LEU A 1 72 ? -2.855 -7.034 -0.898 1.00 97.62 72 LEU A O 1
ATOM 539 N N . ASN A 1 73 ? -2.576 -5.230 0.405 1.00 96.50 73 ASN A N 1
ATOM 540 C CA . ASN A 1 73 ? -3.438 -4.354 -0.393 1.00 96.50 73 ASN A CA 1
ATOM 541 C C . ASN A 1 73 ? -2.920 -4.145 -1.823 1.00 96.50 73 ASN A C 1
ATOM 543 O O . ASN A 1 73 ? -3.714 -4.077 -2.754 1.00 96.50 73 ASN A O 1
ATOM 547 N N . LEU A 1 74 ? -1.602 -4.031 -2.014 1.00 95.12 74 LEU A N 1
ATOM 548 C CA . LEU A 1 74 ? -0.994 -3.914 -3.344 1.00 95.12 74 LEU A CA 1
ATOM 549 C C . LEU A 1 74 ? -1.020 -5.237 -4.117 1.00 95.12 74 LEU A C 1
ATOM 551 O O . LEU A 1 74 ? -1.157 -5.212 -5.336 1.00 95.12 74 LEU A O 1
ATOM 555 N N . ARG A 1 75 ? -0.885 -6.377 -3.429 1.00 94.31 75 ARG A N 1
ATOM 556 C CA . ARG A 1 75 ? -0.995 -7.710 -4.037 1.00 94.31 75 ARG A CA 1
ATOM 557 C C . ARG A 1 75 ? -2.397 -7.952 -4.586 1.00 94.31 75 ARG A C 1
ATOM 559 O O . ARG A 1 75 ? -2.524 -8.447 -5.697 1.00 94.31 75 ARG A O 1
ATOM 566 N N . ASP A 1 76 ? -3.412 -7.571 -3.816 1.00 93.56 76 ASP A N 1
ATOM 567 C CA . ASP A 1 76 ? -4.819 -7.788 -4.158 1.00 93.56 76 ASP A CA 1
ATOM 568 C C . ASP A 1 76 ? -5.426 -6.560 -4.874 1.00 93.56 76 ASP A C 1
ATOM 570 O O . ASP A 1 76 ? -6.645 -6.400 -4.940 1.00 93.56 76 ASP A O 1
ATOM 574 N N . TRP A 1 77 ? -4.574 -5.672 -5.409 1.00 90.69 77 TRP A N 1
ATOM 575 C CA . TRP A 1 77 ? -4.996 -4.520 -6.202 1.00 90.69 77 TRP A CA 1
ATOM 576 C C . TRP A 1 77 ? -5.671 -4.996 -7.494 1.00 90.69 77 TRP A C 1
ATOM 578 O O . TRP A 1 77 ? -5.050 -5.736 -8.261 1.00 90.69 77 TRP A O 1
ATOM 588 N N . PRO A 1 78 ? -6.920 -4.588 -7.767 1.00 82.69 78 PRO A N 1
ATOM 589 C CA . PRO A 1 78 ? -7.702 -5.229 -8.808 1.00 82.69 78 PRO A CA 1
ATOM 590 C C . PRO A 1 78 ? -7.323 -4.709 -10.202 1.00 82.69 78 PRO A C 1
ATOM 592 O O . PRO A 1 78 ? -7.053 -3.521 -10.396 1.00 82.69 78 PRO A O 1
ATOM 595 N N . ASP A 1 79 ? -7.344 -5.596 -11.199 1.00 77.12 79 ASP A N 1
ATOM 596 C CA . ASP A 1 79 ? -6.921 -5.280 -12.572 1.00 77.12 79 ASP A CA 1
ATOM 597 C C . ASP A 1 79 ? -7.786 -4.205 -13.249 1.00 77.12 79 ASP A C 1
ATOM 599 O O . ASP A 1 79 ? -7.314 -3.490 -14.134 1.00 77.12 79 ASP A O 1
ATOM 603 N N . ASN A 1 80 ? -9.044 -4.062 -12.818 1.00 76.38 80 ASN A N 1
ATOM 604 C CA . ASN A 1 80 ? -9.982 -3.059 -13.321 1.00 76.38 80 ASN A CA 1
ATOM 605 C C . ASN A 1 80 ? -9.858 -1.690 -12.630 1.00 76.38 80 ASN A C 1
ATOM 607 O O . ASN A 1 80 ? -10.557 -0.755 -13.026 1.00 76.38 80 ASN A O 1
ATOM 611 N N . ALA A 1 81 ? -9.017 -1.543 -11.600 1.00 73.25 81 ALA A N 1
ATOM 612 C CA . ALA A 1 81 ? -8.795 -0.239 -10.994 1.00 73.25 81 ALA A CA 1
ATOM 613 C C . ALA A 1 81 ? -7.956 0.655 -11.915 1.00 73.25 81 ALA A C 1
ATOM 615 O O . ALA A 1 81 ? -6.970 0.224 -12.519 1.00 73.25 81 ALA A O 1
ATOM 616 N N . SER A 1 82 ? -8.349 1.929 -12.002 1.00 71.44 82 SER A N 1
ATOM 617 C CA . SER A 1 82 ? -7.610 2.943 -12.756 1.00 71.44 82 SER A CA 1
ATOM 618 C C . SER A 1 82 ? -6.150 2.955 -12.314 1.00 71.44 82 SER A C 1
ATOM 620 O O . SER A 1 82 ? -5.874 3.016 -11.124 1.00 71.44 82 SER A O 1
ATOM 622 N N . ARG A 1 83 ? -5.212 2.908 -13.262 1.00 71.19 83 ARG A N 1
ATOM 623 C CA . ARG A 1 83 ? -3.764 2.973 -12.983 1.00 71.19 83 ARG A CA 1
ATOM 624 C C . ARG A 1 83 ? -3.239 4.417 -12.947 1.00 71.19 83 ARG A C 1
ATOM 626 O O . ARG A 1 83 ? -2.032 4.621 -12.848 1.00 71.19 83 ARG A O 1
ATOM 633 N N . GLY A 1 84 ? -4.145 5.396 -13.043 1.00 61.06 84 GLY A N 1
ATOM 634 C CA . GLY A 1 84 ? -3.844 6.817 -13.187 1.00 61.06 84 GLY A CA 1
ATOM 635 C C . GLY A 1 84 ? -3.184 7.134 -14.539 1.00 61.06 84 GLY A C 1
ATOM 636 O O . GLY A 1 84 ? -2.458 6.309 -15.097 1.00 61.06 84 GLY A O 1
ATOM 637 N N . PRO A 1 85 ? -3.410 8.319 -15.129 1.00 53.12 85 PRO A N 1
ATOM 638 C CA . PRO A 1 85 ? -2.682 8.700 -16.329 1.00 53.12 85 PRO A CA 1
ATOM 639 C C . PRO A 1 85 ? -1.198 8.884 -15.983 1.00 53.12 85 PRO A C 1
ATOM 641 O O . PRO A 1 85 ? -0.815 9.832 -15.298 1.00 53.12 85 PRO A O 1
ATOM 644 N N . VAL A 1 86 ? -0.338 7.999 -16.493 1.00 54.28 86 VAL A N 1
ATOM 645 C CA . VAL A 1 86 ? 1.116 8.216 -16.521 1.00 54.28 86 VAL A CA 1
ATOM 646 C C . VAL A 1 86 ? 1.430 9.156 -17.689 1.00 54.28 86 VAL A C 1
ATOM 648 O O . VAL A 1 86 ? 2.024 8.772 -18.692 1.00 54.28 86 VAL A O 1
ATOM 651 N N . GLY A 1 87 ? 0.971 10.402 -17.596 1.00 46.88 87 GLY A N 1
ATOM 652 C CA . GLY A 1 87 ? 1.353 11.451 -18.533 1.00 46.88 87 GLY A CA 1
ATOM 653 C C . GLY A 1 87 ? 2.757 11.944 -18.197 1.00 46.88 87 GLY A C 1
ATOM 654 O O . GLY A 1 87 ? 2.913 12.807 -17.343 1.00 46.88 87 GLY A O 1
ATOM 655 N N . THR A 1 88 ? 3.787 11.403 -18.851 1.00 43.78 88 THR A N 1
ATOM 656 C CA . THR A 1 88 ? 5.111 12.059 -18.905 1.00 43.78 88 THR A CA 1
ATOM 657 C C . THR A 1 88 ? 5.142 13.209 -19.913 1.00 43.78 88 THR A C 1
ATOM 659 O O . THR A 1 88 ? 6.126 13.942 -19.986 1.00 43.78 88 THR A O 1
ATOM 662 N N . THR A 1 89 ? 4.056 13.426 -20.652 1.00 42.84 89 THR A N 1
ATOM 663 C CA . THR A 1 89 ? 3.894 14.600 -21.503 1.00 42.84 89 THR A CA 1
ATOM 664 C C . THR A 1 89 ? 3.527 15.792 -20.627 1.00 42.84 89 THR A C 1
ATOM 666 O O . THR A 1 89 ? 2.404 15.889 -20.131 1.00 42.84 89 THR A O 1
ATOM 669 N N . ALA A 1 90 ? 4.485 16.698 -20.421 1.00 43.19 90 ALA A N 1
ATOM 670 C CA . ALA A 1 90 ? 4.187 18.036 -19.925 1.00 43.19 90 ALA A CA 1
ATOM 671 C C . ALA A 1 90 ? 3.056 18.634 -20.785 1.00 43.19 90 ALA A C 1
ATOM 673 O O . ALA A 1 90 ? 3.128 18.509 -22.011 1.00 43.19 90 ALA A O 1
ATOM 674 N N . PRO A 1 91 ? 2.021 19.264 -20.200 1.00 46.88 91 PRO A N 1
ATOM 675 C CA . PRO A 1 91 ? 1.052 20.014 -20.985 1.00 46.88 91 PRO A CA 1
ATOM 676 C C . PRO A 1 91 ? 1.823 21.003 -21.856 1.00 46.88 91 PRO A C 1
ATOM 678 O O . PRO A 1 91 ? 2.566 21.834 -21.330 1.00 46.88 91 PRO A O 1
ATOM 681 N N . SER A 1 92 ? 1.701 20.890 -23.178 1.00 51.53 92 SER A N 1
ATOM 682 C CA . SER A 1 92 ? 2.193 21.931 -24.071 1.00 51.53 92 SER A CA 1
ATOM 683 C C . SER A 1 92 ? 1.424 23.196 -23.719 1.00 51.53 92 SER A C 1
ATOM 685 O O . SER A 1 92 ? 0.240 23.317 -24.032 1.00 51.53 92 SER A O 1
ATOM 687 N N . ALA A 1 93 ? 2.072 24.108 -22.996 1.00 46.03 93 ALA A N 1
ATOM 688 C CA . ALA A 1 93 ? 1.534 25.438 -22.796 1.00 46.03 93 ALA A CA 1
ATOM 689 C C . ALA A 1 93 ? 1.288 26.042 -24.189 1.00 46.03 93 ALA A C 1
ATOM 691 O O . ALA A 1 93 ? 2.192 25.979 -25.031 1.00 46.03 93 ALA A O 1
ATOM 692 N N . PRO A 1 94 ? 0.101 26.603 -24.469 1.00 49.03 94 PRO A N 1
ATOM 693 C CA . PRO A 1 94 ? -0.079 27.437 -25.643 1.00 49.03 94 PRO A CA 1
ATOM 694 C C . PRO A 1 94 ? 0.941 28.572 -25.542 1.00 49.03 94 PRO A C 1
ATOM 696 O O . PRO A 1 94 ? 0.899 29.365 -24.600 1.00 49.03 94 PRO A O 1
ATOM 699 N N . GLY A 1 95 ? 1.910 28.603 -26.458 1.00 44.56 95 GLY A N 1
ATOM 700 C CA . GLY A 1 95 ? 2.819 29.737 -26.563 1.00 44.56 95 GLY A CA 1
ATOM 701 C C . GLY A 1 95 ? 2.003 31.014 -26.786 1.00 44.56 95 GLY A C 1
ATOM 702 O O . GLY A 1 95 ? 0.956 30.950 -27.437 1.00 44.56 95 GLY A O 1
ATOM 703 N N . PRO A 1 96 ? 2.425 32.167 -26.243 1.00 41.16 96 PRO A N 1
ATOM 704 C CA . PRO A 1 96 ? 1.722 33.413 -26.488 1.00 41.16 96 PRO A CA 1
ATOM 705 C C . PRO A 1 96 ? 1.738 33.706 -27.991 1.00 41.16 96 PRO A C 1
ATOM 707 O O . PRO A 1 96 ? 2.793 33.793 -28.619 1.00 41.16 96 PRO A O 1
ATOM 710 N N . THR A 1 97 ? 0.544 33.833 -28.562 1.00 46.97 97 THR A N 1
ATOM 711 C CA . THR A 1 97 ? 0.314 34.257 -29.938 1.00 46.97 97 THR A CA 1
ATOM 712 C C . THR A 1 97 ? 0.793 35.698 -30.096 1.00 46.97 97 THR A C 1
ATOM 714 O O . THR A 1 97 ? 0.041 36.640 -29.867 1.00 46.97 97 THR A O 1
ATOM 717 N N . THR A 1 98 ? 2.051 35.892 -30.483 1.00 41.88 98 THR A N 1
ATOM 718 C CA . THR A 1 98 ? 2.513 37.170 -31.032 1.00 41.88 98 THR A CA 1
ATOM 719 C C . THR A 1 98 ? 3.027 36.941 -32.442 1.00 41.88 98 THR A C 1
ATOM 721 O O . THR A 1 98 ? 4.158 36.516 -32.667 1.00 41.88 98 THR A O 1
ATOM 724 N N . THR A 1 99 ? 2.140 37.204 -33.395 1.00 45.75 99 THR A N 1
ATOM 725 C CA . THR A 1 99 ? 2.420 37.332 -34.821 1.00 45.75 99 THR A CA 1
ATOM 726 C C . THR A 1 99 ? 3.310 38.547 -35.076 1.00 45.75 99 THR A C 1
ATOM 728 O O . THR A 1 99 ? 2.850 39.671 -34.927 1.00 45.75 99 THR A O 1
ATOM 731 N N . VAL A 1 100 ? 4.558 38.308 -35.478 1.00 39.53 100 VAL A N 1
ATOM 732 C CA . VAL A 1 100 ? 5.460 39.166 -36.281 1.00 39.53 100 VAL A CA 1
ATOM 733 C C . VAL A 1 100 ? 6.706 38.303 -36.533 1.00 39.53 100 VAL A C 1
ATOM 735 O O . VAL A 1 100 ? 7.250 37.757 -35.588 1.00 39.53 100 VAL A O 1
ATOM 738 N N . GLY A 1 101 ? 7.252 38.047 -37.713 1.00 34.84 101 GLY A N 1
ATOM 739 C CA . GLY A 1 101 ? 7.008 38.440 -39.089 1.00 34.84 101 GLY A CA 1
ATOM 740 C C . GLY A 1 101 ? 8.273 38.027 -39.860 1.00 34.84 101 GLY A C 1
ATOM 741 O O . GLY A 1 101 ? 9.359 38.479 -39.522 1.00 34.84 101 GLY A O 1
ATOM 742 N N . THR A 1 102 ? 8.099 37.146 -40.847 1.00 44.91 102 THR A N 1
ATOM 743 C CA . THR A 1 102 ? 8.917 36.954 -42.066 1.00 44.91 102 THR A CA 1
ATOM 744 C C . THR A 1 102 ? 10.391 36.511 -41.962 1.00 44.91 102 THR A C 1
ATOM 746 O O . THR A 1 102 ? 11.290 37.286 -41.658 1.00 44.91 102 THR A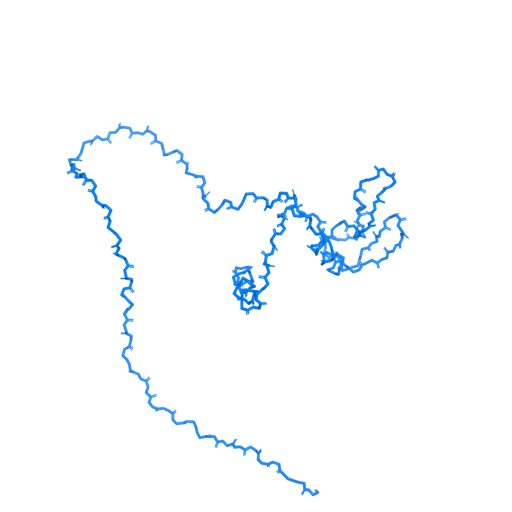 O 1
ATOM 749 N N . GLY A 1 103 ? 10.655 35.278 -42.411 1.00 33.19 103 GLY A N 1
ATOM 750 C CA . GLY A 1 103 ? 11.974 34.796 -42.832 1.00 33.19 103 GLY A CA 1
ATOM 751 C C . GLY A 1 103 ? 11.859 33.434 -43.523 1.00 33.19 103 GLY A C 1
ATOM 752 O O . GLY A 1 103 ? 11.379 32.481 -42.927 1.00 33.19 103 GLY A O 1
ATOM 753 N N . HIS A 1 104 ? 12.222 33.387 -44.802 1.00 40.22 104 HIS A N 1
ATOM 754 C CA . HIS A 1 104 ? 11.993 32.313 -45.774 1.00 40.22 104 HIS A CA 1
ATOM 755 C C . HIS A 1 104 ? 12.608 30.944 -45.431 1.00 40.22 104 HIS A C 1
ATOM 757 O O . HIS A 1 104 ? 13.695 30.870 -44.869 1.00 40.22 104 HIS A O 1
ATOM 763 N N . GLY A 1 105 ? 11.963 29.877 -45.918 1.00 33.59 105 GLY A N 1
ATOM 764 C CA . GLY A 1 105 ? 12.562 28.546 -46.045 1.00 33.59 105 GLY A CA 1
ATOM 765 C C . GLY A 1 105 ? 11.520 27.435 -46.078 1.00 33.59 105 GLY A C 1
ATOM 766 O O . GLY A 1 105 ? 11.309 26.759 -45.078 1.00 33.59 105 GLY A O 1
ATOM 767 N N . ALA A 1 106 ? 10.837 27.273 -47.212 1.00 47.53 106 ALA A N 1
ATOM 768 C CA . ALA A 1 106 ? 10.135 26.030 -47.502 1.00 47.53 106 ALA A CA 1
ATOM 769 C C . ALA A 1 106 ? 11.181 24.926 -47.670 1.00 47.53 106 ALA A C 1
ATOM 771 O O . ALA A 1 106 ? 12.115 25.147 -48.425 1.00 47.53 106 ALA A O 1
ATOM 772 N N . ASP A 1 107 ? 10.993 23.782 -47.011 1.00 38.56 107 ASP A N 1
ATOM 773 C CA . ASP A 1 107 ? 11.321 22.478 -47.581 1.00 38.56 107 ASP A CA 1
ATOM 774 C C . ASP A 1 107 ? 10.439 21.397 -46.954 1.00 38.56 107 ASP A C 1
ATOM 776 O O . ASP A 1 107 ? 10.333 21.210 -45.739 1.00 38.56 107 ASP A O 1
ATOM 780 N N . THR A 1 108 ? 9.747 20.737 -47.869 1.00 39.16 108 THR A N 1
ATOM 781 C CA . THR A 1 108 ? 8.824 19.624 -47.716 1.00 39.16 108 THR A CA 1
ATOM 782 C C . THR A 1 108 ? 9.562 18.385 -47.204 1.00 39.16 108 THR A C 1
ATOM 784 O O . THR A 1 108 ? 10.764 18.227 -47.399 1.00 39.16 108 THR A O 1
ATOM 787 N N . GLY A 1 109 ? 8.832 17.517 -46.503 1.00 38.97 109 GLY A N 1
ATOM 788 C CA . GLY A 1 109 ? 9.397 16.522 -45.597 1.00 38.97 109 GLY A CA 1
ATOM 789 C C . GLY A 1 109 ? 10.288 15.440 -46.204 1.00 38.97 109 GLY A C 1
ATOM 790 O O . GLY A 1 109 ? 10.271 15.154 -47.394 1.00 38.97 109 GLY A O 1
ATOM 791 N N . SER A 1 110 ? 10.985 14.739 -45.314 1.00 39.19 110 SER A N 1
ATOM 792 C CA . SER A 1 110 ? 11.320 13.335 -45.516 1.00 39.19 110 SER A CA 1
ATOM 793 C C . SER A 1 110 ? 11.544 12.662 -44.168 1.00 39.19 110 SER A C 1
ATOM 795 O O . SER A 1 110 ? 12.285 13.149 -43.315 1.00 39.19 110 SER A O 1
ATOM 797 N N . SER A 1 111 ? 10.856 11.540 -43.980 1.00 50.78 111 SER A N 1
ATOM 798 C CA . SER A 1 111 ? 11.114 10.601 -42.896 1.00 50.78 111 SER A CA 1
ATOM 799 C C . SER A 1 111 ? 12.513 10.018 -43.076 1.00 50.78 111 SER A C 1
ATOM 801 O O . SER A 1 111 ? 12.805 9.412 -44.102 1.00 50.78 111 SER A O 1
ATOM 803 N N . GLY A 1 112 ? 13.368 10.175 -42.069 1.00 35.72 112 GLY A N 1
ATOM 804 C CA . GLY A 1 112 ? 14.716 9.620 -42.061 1.00 35.72 112 GLY A CA 1
ATOM 805 C C . GLY A 1 112 ? 15.065 9.094 -40.680 1.00 35.72 112 GLY A C 1
ATOM 806 O O . GLY A 1 112 ? 15.485 9.844 -39.805 1.00 35.72 112 GLY A O 1
ATOM 807 N N . ALA A 1 113 ? 14.880 7.790 -40.483 1.00 48.25 113 ALA A N 1
ATOM 808 C CA . ALA A 1 113 ? 15.509 7.059 -39.396 1.00 48.25 113 ALA A CA 1
ATOM 809 C C . ALA A 1 113 ? 17.038 7.174 -39.527 1.00 48.25 113 ALA A C 1
ATOM 811 O O . ALA A 1 113 ? 17.587 6.891 -40.588 1.00 48.25 113 ALA A O 1
ATOM 812 N N . GLY A 1 114 ? 17.730 7.566 -38.455 1.00 42.16 114 GLY A N 1
ATOM 813 C CA . GLY A 1 114 ? 19.193 7.615 -38.460 1.00 42.16 114 GLY A CA 1
ATOM 814 C C . GLY A 1 114 ? 19.777 8.527 -37.391 1.00 42.16 114 GLY A C 1
ATOM 815 O O . GLY A 1 114 ? 20.254 9.611 -37.692 1.00 42.16 114 GLY A O 1
ATOM 816 N N . GLY A 1 115 ? 19.758 8.081 -36.135 1.00 33.62 115 GLY A N 1
ATOM 817 C CA . GLY A 1 115 ? 20.378 8.787 -35.011 1.00 33.62 115 GLY A CA 1
ATOM 818 C C . GLY A 1 115 ? 21.251 7.862 -34.174 1.00 33.62 115 GLY A C 1
ATOM 819 O O . GLY A 1 115 ? 21.031 7.720 -32.975 1.00 33.62 115 GLY A O 1
ATOM 820 N N . ALA A 1 116 ? 22.212 7.180 -34.803 1.00 39.12 116 ALA A N 1
ATOM 821 C CA . ALA A 1 116 ? 23.259 6.461 -34.088 1.00 39.12 116 ALA A CA 1
ATOM 822 C C . ALA A 1 116 ? 24.118 7.480 -33.323 1.00 39.12 116 ALA A C 1
ATOM 824 O O . ALA A 1 116 ? 24.876 8.245 -33.918 1.00 39.12 116 ALA A O 1
ATOM 825 N N . SER A 1 117 ? 23.987 7.511 -31.997 1.00 41.97 117 SER A N 1
ATOM 826 C CA . SER A 1 117 ? 24.825 8.356 -31.151 1.00 41.97 117 SER A CA 1
ATOM 827 C C . SER A 1 117 ? 26.241 7.771 -31.116 1.00 41.97 117 SER A C 1
ATOM 829 O O . SER A 1 117 ? 26.517 6.779 -30.438 1.00 41.97 117 SER A O 1
ATOM 831 N N . VAL A 1 118 ? 27.139 8.359 -31.908 1.00 44.81 118 VAL A N 1
ATOM 832 C CA . VAL A 1 118 ? 28.573 8.062 -31.889 1.00 44.81 118 VAL A CA 1
ATOM 833 C C . VAL A 1 118 ? 29.123 8.493 -30.531 1.00 44.81 118 VAL A C 1
ATOM 835 O O . VAL A 1 118 ? 29.285 9.677 -30.247 1.00 44.81 118 VAL A O 1
ATOM 838 N N . ARG A 1 119 ? 29.405 7.514 -29.668 1.00 45.97 119 ARG A N 1
ATOM 839 C CA . ARG A 1 119 ? 30.051 7.737 -28.372 1.00 45.97 119 ARG A CA 1
ATOM 840 C C . ARG A 1 119 ? 31.557 7.971 -28.583 1.00 45.97 119 ARG A C 1
ATOM 842 O O . ARG A 1 119 ? 32.210 7.106 -29.173 1.00 45.97 119 ARG A O 1
ATOM 849 N N . PRO A 1 120 ? 32.149 9.070 -28.082 1.00 39.34 120 PRO A N 1
ATOM 850 C CA . PRO A 1 120 ? 33.596 9.255 -28.123 1.00 39.34 120 PRO A CA 1
ATOM 851 C C . PRO A 1 120 ? 34.309 8.192 -27.272 1.00 39.34 120 PRO A C 1
ATOM 853 O O . PRO A 1 120 ? 33.948 7.955 -26.118 1.00 39.34 120 PRO A O 1
ATOM 856 N N . ARG A 1 121 ? 35.330 7.544 -27.845 1.00 51.00 121 ARG A N 1
ATOM 857 C CA . ARG A 1 121 ? 36.240 6.629 -27.135 1.00 51.00 121 ARG A CA 1
ATOM 858 C C . ARG A 1 121 ? 37.244 7.429 -26.293 1.00 51.00 121 ARG A C 1
ATOM 860 O O . ARG A 1 121 ? 37.973 8.227 -26.878 1.00 51.00 121 ARG A O 1
ATOM 867 N N . PRO A 1 122 ? 37.425 7.141 -24.994 1.00 45.88 122 PRO A N 1
ATOM 868 C CA . PRO A 1 122 ? 38.665 7.484 -24.312 1.00 45.88 122 PRO A CA 1
ATOM 869 C C . PRO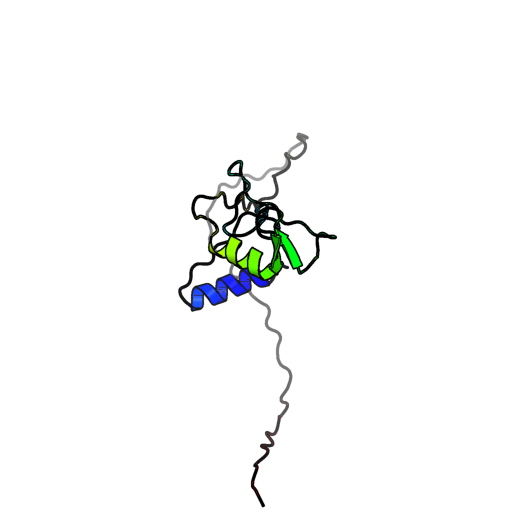 A 1 122 ? 39.721 6.388 -24.542 1.00 45.88 122 PRO A C 1
ATOM 871 O O . PRO A 1 122 ? 39.484 5.198 -24.324 1.00 45.88 122 PRO A O 1
ATOM 874 N N . ARG A 1 123 ? 40.900 6.800 -25.024 1.00 42.00 123 ARG A N 1
ATOM 875 C CA . ARG A 1 123 ? 42.104 5.968 -25.152 1.00 42.00 123 ARG A CA 1
ATOM 876 C C . ARG A 1 123 ? 42.779 5.786 -23.780 1.00 42.00 123 ARG A C 1
ATOM 878 O O . ARG A 1 123 ? 43.091 6.764 -23.121 1.00 42.00 123 ARG A O 1
ATOM 885 N N . ARG A 1 124 ? 43.043 4.516 -23.449 1.00 39.91 124 ARG A N 1
ATOM 886 C CA . ARG A 1 124 ? 44.210 3.921 -22.753 1.00 39.91 124 ARG A CA 1
ATOM 887 C C . ARG A 1 124 ? 44.825 4.632 -21.524 1.00 39.91 124 ARG A C 1
ATOM 889 O O . ARG A 1 124 ? 45.585 5.578 -21.658 1.00 39.91 124 ARG A O 1
ATOM 896 N N . ALA A 1 125 ? 44.680 3.980 -20.372 1.00 41.94 125 ALA A N 1
ATOM 897 C CA . ALA A 1 125 ? 45.651 3.849 -19.274 1.00 41.94 125 ALA A CA 1
ATOM 898 C C . ALA A 1 125 ? 45.189 2.613 -18.476 1.00 41.94 125 ALA A C 1
ATOM 900 O O . AL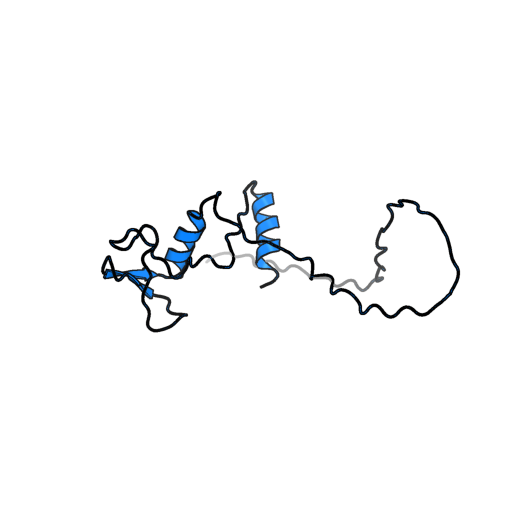A A 1 125 ? 43.991 2.388 -18.379 1.00 41.94 125 ALA A O 1
ATOM 901 N N . GLY A 1 126 ? 45.971 1.698 -17.927 1.00 40.06 126 GLY A N 1
ATOM 902 C CA . GLY A 1 126 ? 47.392 1.446 -17.758 1.00 40.06 126 GLY A CA 1
ATOM 903 C C . GLY A 1 126 ? 47.423 0.116 -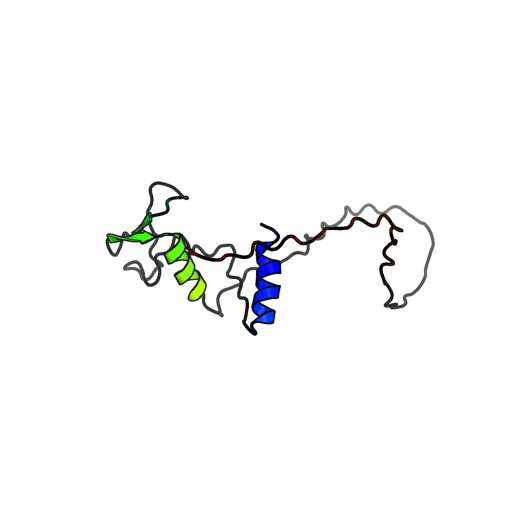16.981 1.00 40.06 126 GLY A C 1
ATOM 904 O O . GLY A 1 126 ? 46.515 -0.168 -16.203 1.00 40.06 126 GLY A O 1
ATOM 905 N N . ARG A 1 127 ? 48.382 -0.755 -17.281 1.00 41.59 127 ARG A N 1
ATOM 906 C CA . ARG A 1 127 ? 48.491 -2.118 -16.739 1.00 41.59 127 ARG A CA 1
ATOM 907 C C . ARG A 1 127 ? 48.750 -2.037 -15.225 1.00 41.59 127 ARG A C 1
ATOM 909 O O . ARG A 1 127 ? 49.725 -1.412 -14.829 1.00 41.59 127 ARG A O 1
ATOM 916 N N . GLY A 1 128 ? 47.901 -2.654 -14.407 1.00 40.50 128 GLY A N 1
ATOM 917 C CA . GLY A 1 128 ? 48.105 -2.801 -12.964 1.00 40.50 128 GLY A CA 1
ATOM 918 C C . GLY A 1 128 ? 47.786 -4.234 -12.562 1.00 40.50 128 GLY A C 1
ATOM 919 O O . GLY A 1 128 ? 46.631 -4.646 -12.600 1.00 40.50 128 GLY A O 1
ATOM 920 N N . GLU A 1 129 ? 48.827 -5.009 -12.279 1.00 46.19 129 GLU A N 1
ATOM 921 C CA . GLU A 1 129 ? 48.747 -6.402 -11.847 1.00 46.19 129 GLU A CA 1
ATOM 922 C C . GLU A 1 129 ? 48.139 -6.483 -10.441 1.00 46.19 129 GLU A C 1
ATOM 924 O O . GLU A 1 129 ? 48.661 -5.888 -9.503 1.00 46.19 129 GLU A O 1
ATOM 929 N N . ALA A 1 130 ? 47.052 -7.240 -10.281 1.00 44.22 130 ALA A N 1
ATOM 930 C CA . ALA A 1 130 ? 46.541 -7.639 -8.974 1.00 44.22 130 ALA A CA 1
ATOM 931 C C . ALA A 1 130 ? 46.824 -9.132 -8.798 1.00 44.22 130 ALA A C 1
ATOM 933 O O . ALA A 1 130 ? 46.158 -9.988 -9.379 1.00 44.22 130 ALA A O 1
ATOM 934 N N . LYS A 1 131 ? 47.877 -9.430 -8.036 1.00 50.19 131 LYS A N 1
ATOM 935 C CA . LYS A 1 131 ? 48.269 -10.782 -7.645 1.00 50.19 131 LYS A CA 1
ATOM 936 C C . LYS A 1 131 ? 47.225 -11.321 -6.663 1.00 50.19 131 LYS A C 1
ATOM 938 O O . LYS A 1 131 ? 47.042 -10.770 -5.583 1.00 50.19 131 LYS A O 1
ATOM 943 N N . THR A 1 132 ? 46.529 -12.380 -7.061 1.00 41.25 132 THR A N 1
ATOM 944 C CA . THR A 1 132 ? 45.635 -13.166 -6.206 1.00 41.25 132 THR A CA 1
ATOM 945 C C . THR A 1 132 ? 46.451 -13.814 -5.089 1.00 41.25 132 THR A C 1
ATOM 947 O O . THR A 1 132 ? 47.393 -14.554 -5.371 1.00 41.25 132 THR A O 1
ATOM 950 N N . GLN A 1 133 ? 46.096 -13.554 -3.831 1.00 49.97 133 GLN A N 1
ATOM 951 C CA . GLN A 1 133 ? 46.535 -14.367 -2.700 1.00 49.97 133 GLN A CA 1
ATOM 952 C C . GLN A 1 133 ? 45.300 -15.048 -2.111 1.00 49.97 133 GLN A C 1
ATOM 954 O O . GLN A 1 133 ? 44.411 -14.405 -1.558 1.00 49.97 133 GLN A O 1
ATOM 959 N N . THR A 1 134 ? 45.227 -16.355 -2.330 1.00 52.41 134 THR A N 1
ATOM 960 C CA . THR A 1 134 ? 44.225 -17.270 -1.787 1.00 52.41 134 THR A CA 1
ATOM 961 C C . THR A 1 134 ? 44.562 -17.548 -0.320 1.00 52.41 134 THR A C 1
ATOM 963 O O . THR A 1 134 ? 45.705 -17.923 -0.052 1.00 52.41 134 THR A O 1
ATOM 966 N N . PRO A 1 135 ? 43.634 -17.425 0.642 1.00 50.69 135 PRO A N 1
ATOM 967 C CA . PRO A 1 135 ? 43.816 -18.058 1.937 1.00 50.69 135 PRO A CA 1
ATOM 968 C C . PRO A 1 135 ? 43.452 -19.540 1.799 1.00 50.69 135 PRO A C 1
ATOM 970 O O . PRO A 1 135 ? 42.295 -19.896 1.578 1.00 50.69 135 PRO A O 1
ATOM 973 N N . GLN A 1 136 ? 44.465 -20.397 1.879 1.00 48.31 136 GLN A N 1
ATOM 974 C CA . GLN A 1 136 ? 44.300 -21.829 2.089 1.00 48.31 136 GLN A CA 1
ATOM 975 C C . GLN A 1 136 ? 44.089 -22.043 3.591 1.00 48.31 136 GLN A C 1
ATOM 977 O O . GLN A 1 136 ? 44.928 -21.642 4.396 1.00 48.31 136 GLN A O 1
ATOM 982 N N . GLY A 1 137 ? 42.941 -22.604 3.965 1.00 44.19 137 GLY A N 1
ATOM 983 C CA . GLY A 1 137 ? 42.769 -23.179 5.294 1.00 44.19 137 GLY A CA 1
ATOM 984 C C . GLY A 1 137 ? 43.485 -24.523 5.371 1.00 44.19 137 GLY A C 1
ATOM 985 O O . GLY A 1 137 ? 43.559 -25.212 4.361 1.00 44.19 137 GLY A O 1
ATOM 986 N N . ASP A 1 138 ? 43.980 -24.872 6.554 1.00 43.66 138 ASP A N 1
ATOM 987 C CA . ASP A 1 138 ? 43.976 -26.243 7.061 1.00 43.66 138 ASP A CA 1
ATOM 988 C C . ASP A 1 138 ? 44.171 -26.252 8.583 1.00 43.66 138 ASP A C 1
ATOM 990 O O . ASP A 1 138 ? 44.711 -25.319 9.179 1.00 43.66 138 ASP A O 1
ATOM 994 N N . ALA A 1 139 ? 43.624 -27.306 9.177 1.00 42.56 139 ALA A N 1
ATOM 995 C CA . ALA A 1 139 ? 43.445 -27.557 10.595 1.00 42.56 139 ALA A CA 1
ATOM 996 C C . ALA A 1 139 ? 44.719 -28.019 11.323 1.00 42.56 139 ALA A C 1
ATOM 998 O O . ALA A 1 139 ? 45.558 -28.700 10.734 1.00 42.56 139 ALA A O 1
ATOM 999 N N . ALA A 1 140 ? 44.773 -27.735 12.629 1.00 46.69 140 ALA A N 1
ATOM 1000 C CA . ALA A 1 140 ? 45.204 -28.644 13.701 1.00 46.69 140 ALA A CA 1
ATOM 1001 C C . ALA A 1 140 ? 44.791 -28.059 15.060 1.00 46.69 140 ALA A C 1
ATOM 1003 O O . ALA A 1 140 ? 45.070 -26.859 15.286 1.00 46.69 140 ALA A O 1
#

InterPro domains:
  IPR010095 Cas12f1-like, TNB domain [PF07282] (7-74)